Protein AF-A0A2E0SGY7-F1 (afdb_monomer_lite)

Radius of gyration: 23.96 Å; chains: 1; bounding box: 49×54×51 Å

Structure (mmCIF, N/CA/C/O backbone):
data_AF-A0A2E0SGY7-F1
#
_entry.id   AF-A0A2E0SGY7-F1
#
loop_
_atom_site.group_PDB
_atom_site.id
_atom_site.type_symbol
_atom_site.label_atom_id
_atom_site.label_alt_id
_atom_site.label_comp_id
_atom_site.label_asym_id
_atom_site.label_entity_id
_atom_site.label_seq_id
_atom_site.pdbx_PDB_ins_code
_atom_site.Cartn_x
_atom_site.Cartn_y
_atom_site.Cartn_z
_atom_site.occupancy
_atom_site.B_iso_or_equiv
_atom_site.auth_seq_id
_atom_site.auth_comp_id
_atom_site.auth_asym_id
_atom_site.auth_atom_id
_atom_site.pdbx_PDB_model_num
ATOM 1 N N . MET A 1 1 ? 1.397 -23.148 -2.377 1.00 72.06 1 MET A N 1
ATOM 2 C CA . MET A 1 1 ? 1.883 -22.014 -1.555 1.00 72.06 1 MET A CA 1
ATOM 3 C C . MET A 1 1 ? 2.774 -21.044 -2.337 1.00 72.06 1 MET A C 1
ATOM 5 O O . MET A 1 1 ? 2.305 -19.951 -2.605 1.00 72.06 1 MET A O 1
ATOM 9 N N . LYS A 1 2 ? 3.976 -21.420 -2.810 1.00 81.25 2 LYS A N 1
ATOM 10 C CA . LYS A 1 2 ? 4.880 -20.502 -3.558 1.00 81.25 2 LYS A CA 1
ATOM 11 C C . LYS A 1 2 ? 4.243 -19.790 -4.767 1.00 81.25 2 LYS A C 1
ATOM 13 O O . LYS A 1 2 ? 4.419 -18.592 -4.929 1.00 81.25 2 LYS A O 1
ATOM 18 N N . ARG A 1 3 ? 3.455 -20.507 -5.580 1.00 90.56 3 ARG A N 1
ATOM 19 C CA . ARG A 1 3 ? 2.746 -19.927 -6.741 1.00 90.56 3 ARG A CA 1
ATOM 20 C C . ARG A 1 3 ? 1.685 -18.894 -6.346 1.00 90.56 3 ARG A C 1
ATOM 22 O O . ARG A 1 3 ? 1.513 -17.912 -7.046 1.00 90.56 3 ARG A O 1
ATOM 29 N N . PHE A 1 4 ? 1.014 -19.104 -5.215 1.00 92.56 4 PHE A N 1
ATOM 30 C CA . PHE A 1 4 ? -0.018 -18.194 -4.717 1.00 92.56 4 PHE A CA 1
ATOM 31 C C . PHE A 1 4 ? 0.595 -16.876 -4.236 1.00 92.56 4 PHE A C 1
ATOM 33 O O . PHE A 1 4 ? 0.097 -15.813 -4.572 1.00 92.56 4 PHE A O 1
ATOM 40 N N . ILE A 1 5 ? 1.731 -16.951 -3.534 1.00 94.00 5 ILE A N 1
ATOM 41 C CA . ILE A 1 5 ? 2.492 -15.773 -3.096 1.00 94.00 5 ILE A CA 1
ATOM 42 C C . ILE A 1 5 ? 2.939 -14.935 -4.298 1.00 94.00 5 ILE A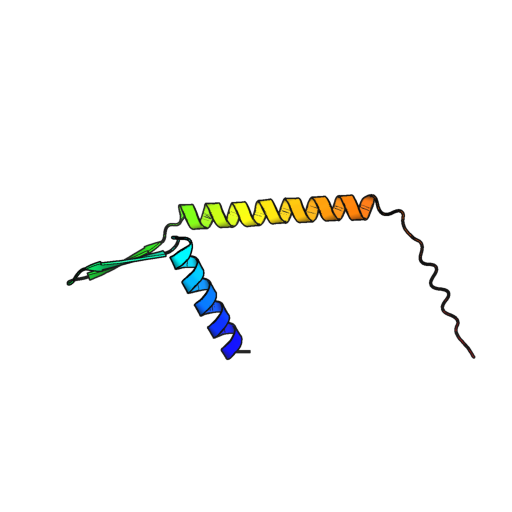 C 1
ATOM 44 O O . ILE A 1 5 ? 2.765 -13.725 -4.283 1.00 94.00 5 ILE A O 1
ATOM 48 N N . LEU A 1 6 ? 3.454 -15.568 -5.359 1.00 92.88 6 LEU A N 1
ATOM 49 C CA . LEU A 1 6 ? 3.854 -14.851 -6.576 1.00 92.88 6 LEU A CA 1
ATOM 50 C C . LEU A 1 6 ? 2.679 -14.120 -7.231 1.00 92.88 6 LEU A C 1
ATOM 52 O O . LEU A 1 6 ? 2.819 -12.963 -7.608 1.00 92.88 6 LEU A O 1
ATOM 56 N N . ILE A 1 7 ? 1.519 -14.773 -7.323 1.00 94.12 7 ILE A N 1
ATOM 57 C CA . ILE A 1 7 ? 0.304 -14.151 -7.864 1.00 94.12 7 ILE A CA 1
ATOM 58 C C . ILE A 1 7 ? -0.100 -12.941 -7.011 1.00 94.12 7 ILE A C 1
ATOM 60 O O . ILE A 1 7 ? -0.375 -11.876 -7.553 1.00 94.12 7 ILE A O 1
ATOM 64 N N . LEU A 1 8 ? -0.069 -13.078 -5.685 1.00 94.75 8 LEU A N 1
ATOM 65 C CA . LEU A 1 8 ? -0.416 -12.005 -4.752 1.00 94.75 8 LEU A CA 1
ATOM 66 C C . LEU A 1 8 ? 0.532 -10.800 -4.882 1.00 94.75 8 LEU A C 1
ATOM 68 O O . LEU A 1 8 ? 0.077 -9.661 -4.916 1.00 94.75 8 LEU A O 1
ATOM 72 N N . VAL A 1 9 ? 1.837 -11.048 -5.026 1.00 93.69 9 VAL A N 1
ATOM 73 C CA . VAL A 1 9 ? 2.845 -9.995 -5.234 1.00 93.69 9 VAL A CA 1
ATOM 74 C C . VAL A 1 9 ? 2.619 -9.259 -6.555 1.00 93.69 9 VAL A C 1
ATOM 76 O O . VAL A 1 9 ? 2.677 -8.033 -6.575 1.00 93.69 9 VAL A O 1
ATOM 79 N N . VAL A 1 10 ? 2.322 -9.977 -7.644 1.00 93.19 10 VAL A N 1
ATOM 80 C CA . VAL A 1 10 ? 2.029 -9.351 -8.946 1.00 93.19 10 VAL A CA 1
ATOM 81 C C . VAL A 1 10 ? 0.773 -8.487 -8.862 1.00 93.19 10 VAL A C 1
ATOM 83 O O . VAL A 1 10 ? 0.783 -7.357 -9.339 1.00 93.19 10 VAL A O 1
ATOM 86 N N . ILE A 1 11 ? -0.285 -8.978 -8.212 1.00 93.25 11 ILE A N 1
ATOM 87 C CA . ILE A 1 11 ? -1.523 -8.211 -8.020 1.00 93.25 11 ILE A CA 1
ATOM 88 C C . ILE A 1 11 ? -1.248 -6.935 -7.216 1.00 93.25 11 ILE A C 1
ATOM 90 O O . ILE A 1 11 ? -1.666 -5.858 -7.631 1.00 93.25 11 ILE A O 1
ATOM 94 N N . LEU A 1 12 ? -0.501 -7.029 -6.110 1.00 88.62 12 LEU A N 1
ATOM 95 C CA . LEU A 1 12 ? -0.137 -5.858 -5.305 1.00 88.62 12 LEU A CA 1
ATOM 96 C C . LEU A 1 12 ? 0.695 -4.844 -6.096 1.00 88.62 12 LEU A C 1
ATOM 98 O O . LEU A 1 12 ? 0.445 -3.646 -5.986 1.00 88.62 12 LEU A O 1
ATOM 102 N N . ALA A 1 13 ? 1.642 -5.306 -6.914 1.00 86.00 13 ALA A N 1
ATOM 103 C CA . ALA A 1 13 ? 2.445 -4.429 -7.761 1.00 86.00 13 ALA A CA 1
ATOM 104 C C . ALA A 1 13 ? 1.585 -3.695 -8.803 1.00 86.00 13 ALA A C 1
ATOM 106 O O . ALA A 1 13 ? 1.745 -2.491 -8.989 1.00 86.00 13 ALA A O 1
ATOM 107 N N . VAL A 1 14 ? 0.636 -4.391 -9.439 1.00 86.62 14 VAL A N 1
ATOM 108 C CA . VAL A 1 14 ? -0.301 -3.775 -10.393 1.00 86.62 14 VAL A CA 1
ATOM 109 C C . VAL A 1 14 ? -1.192 -2.753 -9.691 1.00 86.62 14 VAL A C 1
ATOM 111 O O . VAL A 1 14 ? -1.344 -1.642 -10.194 1.00 86.62 14 VAL A O 1
ATOM 114 N N . CYS A 1 15 ? -1.730 -3.077 -8.513 1.00 85.44 15 CYS A N 1
ATOM 115 C CA . CYS A 1 15 ? -2.513 -2.127 -7.725 1.00 85.44 15 CYS A CA 1
ATOM 116 C C . CYS A 1 15 ? -1.692 -0.881 -7.371 1.00 85.44 15 CYS A C 1
ATOM 118 O O . CYS A 1 15 ? -2.163 0.227 -7.589 1.00 85.44 15 CYS A O 1
ATOM 120 N N . ALA A 1 16 ? -0.450 -1.035 -6.909 1.00 81.00 16 ALA A N 1
ATOM 121 C CA . ALA A 1 16 ? 0.406 0.103 -6.577 1.00 81.00 16 ALA A CA 1
ATOM 122 C C . ALA A 1 16 ? 0.644 1.043 -7.777 1.00 81.00 16 ALA A C 1
ATOM 124 O O . ALA A 1 16 ? 0.701 2.259 -7.606 1.00 81.00 16 ALA A O 1
ATOM 125 N N . VAL A 1 17 ? 0.734 0.507 -8.998 1.00 79.19 17 VAL A N 1
ATOM 126 C CA . VAL A 1 17 ? 0.840 1.325 -10.218 1.00 79.19 17 VAL A CA 1
ATOM 127 C C . VAL A 1 17 ? -0.496 1.998 -10.558 1.00 79.19 17 VAL A C 1
ATOM 129 O O . VAL A 1 17 ? -0.527 3.196 -10.820 1.00 79.19 17 VAL A O 1
ATOM 132 N N . VAL A 1 18 ? -1.615 1.266 -10.510 1.00 77.94 18 VAL A N 1
ATOM 133 C CA . VAL A 1 18 ? -2.953 1.791 -10.863 1.00 77.94 18 VAL A CA 1
ATOM 134 C C . VAL A 1 18 ? -3.429 2.877 -9.895 1.00 77.94 18 VAL A C 1
ATOM 136 O O . VAL A 1 18 ? -3.998 3.876 -10.328 1.00 77.94 18 VAL A O 1
ATOM 139 N N . PHE A 1 19 ? -3.168 2.713 -8.598 1.00 77.88 19 PHE A N 1
ATOM 140 C CA . PHE A 1 19 ? -3.463 3.719 -7.571 1.00 77.88 19 PHE A CA 1
ATOM 141 C C . PHE A 1 19 ? -2.457 4.886 -7.575 1.00 77.88 19 PHE A C 1
ATOM 143 O O . PHE A 1 19 ? -2.585 5.835 -6.802 1.00 77.88 19 PHE A O 1
ATOM 150 N N . GLY A 1 20 ? -1.464 4.856 -8.470 1.00 75.38 20 GLY A N 1
ATOM 151 C CA . GLY A 1 20 ? -0.492 5.930 -8.634 1.00 75.38 20 GLY A CA 1
ATOM 152 C C . GLY A 1 20 ? 0.445 6.084 -7.439 1.00 75.38 20 GLY A C 1
ATOM 153 O O . GLY A 1 20 ? 0.865 7.203 -7.158 1.00 75.38 20 GLY A O 1
ATOM 154 N N . TRP A 1 21 ? 0.742 4.994 -6.721 1.00 79.75 21 TRP A N 1
ATOM 155 C CA . TRP A 1 21 ? 1.825 4.950 -5.731 1.00 79.75 21 TRP A CA 1
ATOM 156 C C . TRP A 1 21 ? 3.183 4.798 -6.404 1.00 79.75 21 TRP A C 1
ATOM 158 O O . TRP A 1 21 ? 4.185 5.284 -5.891 1.00 79.75 21 TRP A O 1
ATOM 168 N N . ILE A 1 22 ? 3.228 4.097 -7.536 1.00 78.94 22 ILE A N 1
ATOM 169 C CA . ILE A 1 22 ? 4.447 3.855 -8.299 1.00 78.94 22 ILE A CA 1
ATOM 170 C C . ILE A 1 22 ? 4.244 4.402 -9.707 1.00 78.94 22 ILE A C 1
ATOM 172 O O . ILE A 1 22 ? 3.360 3.935 -10.425 1.00 78.94 22 ILE A O 1
ATOM 176 N N . SER A 1 23 ? 5.095 5.346 -10.108 1.00 72.94 23 SER A N 1
ATOM 177 C CA . SER A 1 23 ? 5.199 5.797 -11.494 1.00 72.94 23 SER A CA 1
ATOM 178 C C . SER A 1 23 ? 6.558 5.398 -12.058 1.00 72.94 23 SER A C 1
ATOM 180 O O . SER A 1 23 ? 7.596 5.608 -11.422 1.00 72.94 23 SER A O 1
ATOM 182 N N . PHE A 1 24 ? 6.539 4.802 -13.245 1.00 73.00 24 PHE A N 1
ATOM 183 C CA . PHE A 1 24 ? 7.737 4.470 -14.003 1.00 73.00 24 PHE A CA 1
ATOM 184 C C . PHE A 1 24 ? 7.829 5.435 -15.172 1.00 73.00 24 PHE A C 1
ATOM 186 O O . PHE A 1 24 ? 6.936 5.453 -16.017 1.00 73.00 24 PHE A O 1
ATOM 193 N N . ASP A 1 25 ? 8.903 6.212 -15.200 1.00 72.06 25 ASP A N 1
ATOM 194 C CA . ASP A 1 25 ? 9.219 7.094 -16.313 1.00 72.06 25 ASP A CA 1
ATOM 195 C C . ASP A 1 25 ? 10.488 6.558 -16.977 1.00 72.06 25 ASP A C 1
ATOM 197 O O . ASP A 1 25 ? 11.494 6.299 -16.309 1.00 72.06 25 ASP A O 1
ATOM 201 N N . ALA A 1 26 ? 10.400 6.266 -18.268 1.00 63.38 26 ALA A N 1
ATOM 202 C CA . ALA A 1 26 ? 11.492 5.692 -19.035 1.00 63.38 26 ALA A CA 1
ATOM 203 C C . ALA A 1 26 ? 11.763 6.607 -20.226 1.00 63.38 26 ALA A C 1
ATOM 205 O O . ALA A 1 26 ? 11.019 6.590 -21.206 1.00 63.38 26 ALA A O 1
ATOM 206 N N . ASP A 1 27 ? 12.836 7.383 -20.115 1.00 64.38 27 ASP A N 1
ATOM 207 C CA . ASP A 1 27 ? 13.413 8.156 -21.211 1.00 64.38 27 ASP A CA 1
ATOM 208 C C . ASP A 1 27 ? 14.445 7.298 -21.960 1.00 64.38 27 ASP A C 1
ATOM 210 O O . ASP A 1 27 ? 14.990 6.340 -21.399 1.00 64.38 27 ASP A O 1
ATOM 214 N N . GLU A 1 28 ? 14.743 7.645 -23.219 1.00 66.19 28 GLU A N 1
ATOM 215 C CA . GLU A 1 28 ? 15.638 6.872 -24.108 1.00 66.19 28 GLU A CA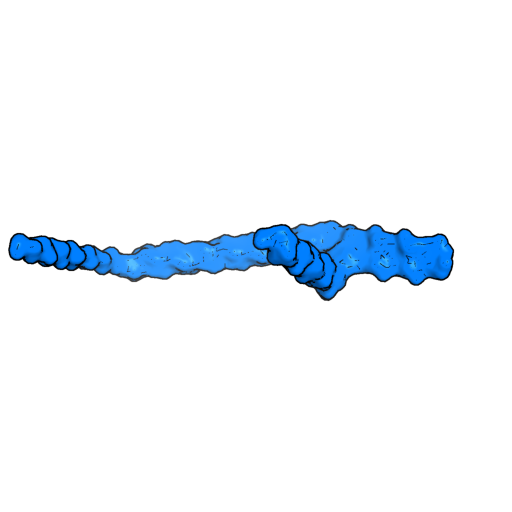 1
ATOM 216 C C . GLU A 1 28 ? 17.024 6.571 -23.496 1.00 66.19 28 GLU A C 1
ATOM 218 O O . GLU A 1 28 ? 17.636 5.563 -23.849 1.00 66.19 28 GLU A O 1
ATOM 223 N N . ASP A 1 29 ? 17.483 7.381 -22.535 1.00 71.62 29 ASP A N 1
ATOM 224 C CA . ASP A 1 29 ? 18.779 7.241 -21.857 1.00 71.62 29 ASP A CA 1
ATOM 225 C C . ASP A 1 29 ? 18.693 6.844 -20.366 1.00 71.62 29 ASP A C 1
ATOM 227 O O . ASP A 1 29 ? 19.724 6.552 -19.749 1.00 71.62 29 ASP A O 1
ATOM 231 N N . SER A 1 30 ? 17.504 6.807 -19.742 1.00 59.34 30 SER A N 1
ATOM 232 C CA . SER A 1 30 ? 17.396 6.471 -18.311 1.00 59.34 30 SER A CA 1
ATOM 233 C C . SER A 1 30 ? 16.013 5.985 -17.869 1.00 59.34 30 SER A C 1
ATOM 235 O O . SER A 1 30 ? 14.991 6.551 -18.242 1.00 59.34 30 SER A O 1
ATOM 237 N N . ALA A 1 31 ? 15.992 4.972 -16.997 1.00 67.19 31 ALA A N 1
ATOM 238 C CA . ALA A 1 31 ? 14.788 4.532 -16.294 1.00 67.19 31 ALA A CA 1
ATOM 239 C C . ALA A 1 31 ? 14.746 5.142 -14.883 1.00 67.19 31 ALA A C 1
ATOM 241 O O . ALA A 1 31 ? 15.657 4.916 -14.081 1.00 67.19 31 ALA A O 1
ATOM 242 N N . SER A 1 32 ? 13.679 5.880 -14.573 1.00 70.88 32 SER A N 1
ATOM 243 C CA . SER A 1 32 ? 13.412 6.469 -13.261 1.00 70.88 32 SER A CA 1
ATOM 244 C C . SER A 1 32 ? 12.168 5.835 -12.636 1.00 70.88 32 SER A C 1
ATOM 246 O O . SER A 1 32 ? 11.124 5.688 -13.273 1.00 70.88 32 SER A O 1
ATOM 248 N N . MET A 1 33 ? 12.275 5.442 -11.367 1.00 71.25 33 MET A N 1
ATOM 249 C CA . MET A 1 33 ? 11.159 4.915 -10.584 1.00 71.25 33 MET A CA 1
ATOM 250 C C . MET A 1 33 ? 10.852 5.906 -9.467 1.00 71.25 33 MET A C 1
ATOM 252 O O . MET A 1 33 ? 11.682 6.123 -8.582 1.00 71.25 33 MET A O 1
ATOM 256 N N . THR A 1 34 ? 9.660 6.496 -9.503 1.00 75.06 34 THR A N 1
ATOM 257 C CA . THR A 1 34 ? 9.195 7.432 -8.474 1.00 75.06 34 THR A CA 1
ATOM 258 C C . THR A 1 34 ? 8.129 6.751 -7.625 1.00 75.06 34 THR A C 1
ATOM 260 O O . THR A 1 34 ? 7.124 6.266 -8.148 1.00 75.06 34 THR A O 1
ATOM 263 N N . LEU A 1 35 ? 8.366 6.701 -6.311 1.00 78.12 35 LEU A N 1
ATOM 264 C CA . LEU A 1 35 ? 7.420 6.192 -5.319 1.00 78.12 35 LEU A CA 1
ATOM 265 C C . LEU A 1 35 ? 6.772 7.370 -4.584 1.00 78.12 35 LEU A C 1
ATOM 267 O O . LEU A 1 35 ? 7.444 8.089 -3.839 1.00 78.12 35 LEU A O 1
ATOM 271 N N . ASP A 1 36 ? 5.467 7.539 -4.759 1.00 78.81 36 ASP A N 1
ATOM 272 C CA . ASP A 1 36 ? 4.694 8.605 -4.128 1.00 78.81 36 ASP A CA 1
ATOM 273 C C . ASP A 1 36 ? 4.296 8.204 -2.698 1.00 78.81 36 ASP A C 1
ATOM 275 O O . ASP A 1 36 ? 3.296 7.528 -2.441 1.00 78.81 36 ASP A O 1
ATOM 279 N N . THR A 1 37 ? 5.157 8.560 -1.742 1.00 78.50 37 THR A N 1
ATOM 280 C CA . THR A 1 37 ? 5.024 8.133 -0.338 1.00 78.50 37 THR A CA 1
ATOM 281 C C . THR A 1 37 ? 3.837 8.801 0.367 1.00 78.50 37 THR A C 1
ATOM 283 O O . THR A 1 37 ? 3.284 8.232 1.312 1.00 78.50 37 THR A O 1
ATOM 286 N N . GLU A 1 38 ? 3.417 9.987 -0.081 1.00 79.62 38 GLU A N 1
ATOM 287 C CA . GLU A 1 38 ? 2.258 10.687 0.484 1.00 79.62 38 GLU A CA 1
ATOM 288 C C . GLU A 1 38 ? 0.961 9.946 0.164 1.00 79.62 38 GLU A C 1
ATOM 290 O O . GLU A 1 38 ? 0.194 9.656 1.087 1.00 79.62 38 GLU A O 1
ATOM 295 N N . ARG A 1 39 ? 0.778 9.520 -1.092 1.00 77.44 39 ARG A N 1
ATOM 296 C CA . ARG A 1 39 ? -0.372 8.691 -1.489 1.00 77.44 39 ARG A CA 1
ATOM 297 C C . ARG A 1 39 ? -0.438 7.357 -0.755 1.00 77.44 39 ARG A C 1
ATOM 299 O O . ARG A 1 39 ? -1.493 6.999 -0.239 1.00 77.44 39 ARG A O 1
ATOM 306 N N . VAL A 1 40 ? 0.689 6.646 -0.643 1.00 82.62 40 VAL A N 1
ATOM 307 C CA . VAL A 1 40 ? 0.749 5.365 0.094 1.00 82.62 40 VAL A CA 1
ATOM 308 C C . VAL A 1 40 ? 0.258 5.547 1.532 1.00 82.62 40 VAL A C 1
ATOM 310 O O . VAL A 1 40 ? -0.476 4.713 2.071 1.00 82.62 40 VAL A O 1
ATOM 313 N N . LYS A 1 41 ? 0.664 6.648 2.168 1.00 82.38 41 LYS A N 1
ATOM 314 C CA . LYS A 1 41 ? 0.293 6.961 3.547 1.00 82.38 41 LYS A CA 1
ATOM 315 C C . LYS A 1 41 ? -1.182 7.336 3.673 1.00 82.38 41 LYS A C 1
ATOM 317 O O . LYS A 1 41 ? -1.819 6.907 4.635 1.00 82.38 41 LYS A O 1
ATOM 322 N N . GLU A 1 42 ? -1.710 8.123 2.740 1.00 85.50 42 GLU A N 1
ATOM 323 C CA . GLU A 1 42 ? -3.117 8.529 2.720 1.00 85.50 42 GLU A CA 1
ATOM 324 C C . GLU A 1 42 ? -4.046 7.322 2.564 1.00 85.50 42 GLU A C 1
ATOM 326 O O . GLU A 1 42 ? -4.922 7.111 3.406 1.00 85.50 42 GLU A O 1
ATOM 331 N N . ASP A 1 43 ? -3.782 6.466 1.580 1.00 79.31 43 ASP A N 1
ATOM 332 C CA . ASP A 1 43 ? -4.598 5.280 1.313 1.00 79.31 43 ASP A CA 1
ATOM 333 C C . ASP A 1 43 ? -4.514 4.257 2.454 1.00 79.31 43 ASP A C 1
ATOM 335 O O . ASP A 1 43 ? -5.524 3.674 2.859 1.00 79.31 43 ASP A O 1
ATOM 339 N N . THR A 1 44 ? -3.325 4.078 3.045 1.00 81.88 44 THR A N 1
ATOM 340 C CA . THR A 1 44 ? -3.164 3.227 4.237 1.00 81.88 44 THR A CA 1
ATOM 341 C C . THR A 1 44 ? -3.983 3.770 5.404 1.00 81.88 44 THR A C 1
ATOM 343 O O . THR A 1 44 ? -4.647 3.006 6.108 1.00 81.88 44 THR A O 1
ATOM 346 N N . LYS A 1 45 ? -3.970 5.090 5.613 1.00 83.88 45 LYS A N 1
ATOM 347 C CA . LYS A 1 45 ? -4.736 5.724 6.687 1.00 83.88 45 LYS A CA 1
ATOM 348 C C . LYS A 1 45 ? -6.239 5.575 6.452 1.00 83.88 45 LYS A C 1
ATOM 350 O O . LYS A 1 45 ? -6.942 5.170 7.372 1.00 83.88 45 LYS A O 1
ATOM 355 N N . ALA A 1 46 ? -6.713 5.807 5.230 1.00 85.69 46 ALA A N 1
ATOM 356 C CA . ALA A 1 46 ? -8.119 5.648 4.865 1.00 85.69 46 ALA A CA 1
ATOM 357 C C . ALA A 1 46 ? -8.615 4.205 5.061 1.00 85.69 46 ALA A C 1
ATOM 359 O O . ALA A 1 46 ? -9.709 3.988 5.593 1.00 85.69 46 ALA A O 1
ATOM 360 N N . ALA A 1 47 ? -7.800 3.212 4.694 1.00 84.06 47 ALA A N 1
ATOM 361 C CA . ALA A 1 47 ? -8.121 1.803 4.907 1.00 84.06 47 ALA A CA 1
ATOM 362 C C . ALA A 1 47 ? -8.202 1.450 6.402 1.00 84.06 47 ALA A C 1
ATOM 364 O O . ALA A 1 47 ? -9.136 0.765 6.831 1.00 84.06 47 ALA A O 1
ATOM 365 N N . VAL A 1 48 ? -7.262 1.949 7.212 1.00 87.44 48 VAL A N 1
ATOM 366 C CA . VAL A 1 48 ? -7.253 1.738 8.668 1.00 87.44 48 VAL A CA 1
ATOM 367 C C . VAL A 1 48 ? -8.438 2.436 9.339 1.00 87.44 48 VAL A C 1
ATOM 369 O O . VAL A 1 48 ? -9.090 1.831 10.188 1.00 87.44 48 VAL A O 1
ATOM 372 N N . ASP A 1 49 ? -8.765 3.668 8.949 1.00 85.62 49 ASP A N 1
ATOM 373 C CA . ASP A 1 49 ? -9.925 4.402 9.471 1.00 85.62 49 ASP A CA 1
ATOM 374 C C . ASP A 1 49 ? -11.245 3.698 9.117 1.00 85.62 49 ASP A C 1
ATOM 376 O O . ASP A 1 49 ? -12.100 3.508 9.983 1.00 85.62 49 ASP A O 1
ATOM 380 N N . THR A 1 50 ? -11.392 3.228 7.875 1.00 85.25 50 THR A N 1
ATOM 381 C CA . THR A 1 50 ? -12.574 2.461 7.438 1.00 85.25 50 THR A CA 1
ATOM 382 C C . THR A 1 50 ? -12.709 1.157 8.220 1.00 85.25 50 THR A C 1
ATOM 384 O O . THR A 1 50 ? -13.796 0.819 8.686 1.00 85.25 50 THR A O 1
ATOM 387 N N . THR A 1 51 ? -11.595 0.454 8.432 1.00 82.69 51 THR A N 1
ATOM 388 C CA . THR A 1 51 ? -11.575 -0.784 9.221 1.00 82.69 51 THR A CA 1
ATOM 389 C C . THR A 1 51 ? -11.954 -0.515 10.677 1.00 82.69 51 THR A C 1
ATOM 391 O O . THR A 1 51 ? -12.776 -1.234 11.235 1.00 82.69 51 THR A O 1
ATOM 394 N N . ASN A 1 52 ? -11.423 0.548 11.291 1.00 80.81 52 ASN A N 1
ATOM 395 C CA . ASN A 1 52 ? -11.771 0.919 12.665 1.00 80.81 52 ASN A CA 1
ATOM 396 C C . ASN A 1 52 ? -13.249 1.297 12.824 1.00 80.81 52 ASN A C 1
ATOM 398 O O . ASN A 1 52 ? -13.823 1.026 13.878 1.00 80.81 52 ASN A O 1
ATOM 402 N N . ARG A 1 53 ? -13.871 1.917 11.813 1.00 79.06 53 ARG A N 1
ATOM 403 C CA . ARG A 1 53 ? -15.312 2.221 11.835 1.00 79.06 53 ARG A CA 1
ATOM 404 C C . ARG A 1 53 ? -16.154 0.960 11.691 1.00 79.06 53 ARG A C 1
ATOM 406 O O . ARG A 1 53 ? -17.019 0.735 12.525 1.00 79.06 53 ARG A O 1
ATOM 413 N N . ALA A 1 54 ? -15.830 0.100 10.727 1.00 79.94 54 ALA A N 1
ATOM 414 C CA . ALA A 1 54 ? -16.540 -1.163 10.523 1.00 79.94 54 ALA A CA 1
ATOM 415 C C . ALA A 1 54 ? -16.451 -2.091 11.750 1.00 79.94 54 ALA A C 1
ATOM 417 O O . ALA A 1 54 ? -17.425 -2.745 12.113 1.00 79.94 54 ALA A O 1
ATOM 418 N N . VAL A 1 55 ? -15.297 -2.125 12.427 1.00 83.00 55 VAL A N 1
ATOM 419 C CA . VAL A 1 55 ? -15.129 -2.892 13.672 1.00 83.00 55 VAL A CA 1
ATOM 420 C C . VAL A 1 55 ? -15.934 -2.281 14.821 1.00 83.00 55 VAL A C 1
ATOM 422 O O . VAL A 1 55 ? -16.523 -3.028 15.596 1.00 83.00 55 VAL A O 1
ATOM 425 N N . GLN A 1 56 ? -15.985 -0.952 14.945 1.00 78.81 56 GLN A N 1
ATOM 426 C CA . GLN A 1 56 ? -16.799 -0.297 15.976 1.00 78.81 56 GLN A CA 1
ATOM 427 C C . GLN A 1 56 ? -18.297 -0.535 15.760 1.00 78.81 56 GLN A C 1
ATOM 429 O O . GLN A 1 56 ? -18.968 -0.923 16.710 1.00 78.81 56 GLN A O 1
ATOM 434 N N . GLU A 1 57 ? -18.789 -0.401 14.525 1.00 77.38 57 GLU A N 1
ATOM 435 C CA . GLU A 1 57 ? -20.187 -0.690 14.169 1.00 77.38 57 GLU A CA 1
ATOM 436 C C . GLU A 1 57 ? -20.551 -2.148 14.486 1.00 77.38 57 GLU A C 1
ATOM 438 O O . GLU A 1 57 ? -21.555 -2.403 15.146 1.00 77.38 57 GLU A O 1
ATOM 443 N N . ALA A 1 58 ? -19.684 -3.105 14.138 1.00 76.81 58 ALA A N 1
ATOM 444 C CA . ALA A 1 58 ? -19.903 -4.513 14.466 1.00 76.81 58 ALA A CA 1
ATOM 445 C C . ALA A 1 58 ? -19.897 -4.787 15.983 1.00 76.81 58 ALA A C 1
ATOM 447 O O . ALA A 1 58 ? -20.654 -5.624 16.469 1.00 76.81 58 ALA A O 1
ATOM 448 N N . VAL A 1 59 ? -19.051 -4.101 16.759 1.00 76.38 59 VAL A N 1
ATOM 449 C CA . VAL A 1 59 ? -19.018 -4.241 18.228 1.00 76.38 59 VAL A CA 1
ATOM 450 C C . VAL A 1 59 ? -20.271 -3.650 18.878 1.00 76.38 59 VAL A C 1
ATOM 452 O O . VAL A 1 59 ? -20.735 -4.172 19.894 1.00 76.38 59 VAL A O 1
ATOM 455 N N . GLU A 1 60 ? -20.815 -2.578 18.312 1.00 67.25 60 GLU A N 1
ATOM 456 C CA . GLU A 1 60 ? -22.038 -1.933 18.789 1.00 67.25 60 GLU A CA 1
ATOM 457 C C . GLU A 1 60 ? -23.276 -2.788 18.454 1.00 67.25 60 GLU A C 1
ATOM 459 O O . GLU A 1 60 ? -24.080 -3.067 19.344 1.00 67.25 60 GLU A O 1
ATOM 464 N N . GLU A 1 61 ? -23.341 -3.361 17.248 1.00 65.00 61 GLU A N 1
ATOM 465 C CA . GLU A 1 61 ? -24.388 -4.307 16.821 1.00 65.00 61 GLU A CA 1
ATOM 466 C C . GLU A 1 61 ? -24.370 -5.623 17.632 1.00 65.00 61 GLU A C 1
ATOM 468 O O . GLU A 1 61 ? -25.411 -6.143 18.049 1.00 65.00 61 GLU A O 1
ATOM 473 N N . VAL A 1 62 ? -23.181 -6.139 17.966 1.00 63.03 62 VAL A N 1
ATOM 474 C CA . VAL A 1 62 ? -23.034 -7.308 18.856 1.00 63.03 62 VAL A CA 1
ATOM 475 C C . VAL A 1 62 ? -23.451 -6.985 20.298 1.00 63.03 62 VAL A C 1
ATOM 477 O O . VAL A 1 62 ? -23.905 -7.878 21.015 1.00 63.03 62 VAL A O 1
ATOM 480 N N . ARG A 1 63 ? -23.337 -5.727 20.745 1.00 59.84 63 ARG A N 1
ATOM 481 C CA . ARG A 1 63 ? -23.806 -5.299 22.075 1.00 59.84 63 ARG A CA 1
ATOM 482 C C . ARG A 1 63 ? -25.318 -5.087 22.146 1.00 59.84 63 ARG A C 1
ATOM 484 O O . ARG A 1 63 ? -25.876 -5.274 23.225 1.00 59.84 63 ARG A O 1
ATOM 491 N N . GLU A 1 64 ? -25.963 -4.719 21.041 1.00 59.62 64 GLU A N 1
ATOM 492 C CA . GLU A 1 64 ? -27.428 -4.602 20.952 1.00 59.62 64 GLU A CA 1
ATOM 493 C C . GLU A 1 64 ? -28.137 -5.938 20.718 1.00 59.62 64 GLU A C 1
ATOM 495 O O . GLU A 1 64 ? -29.348 -6.032 20.916 1.00 59.62 64 GLU A O 1
ATOM 500 N N . THR A 1 65 ? -27.402 -6.997 20.375 1.00 48.59 65 THR A N 1
ATOM 501 C CA . THR A 1 65 ? -27.962 -8.347 20.378 1.00 48.59 65 THR A CA 1
ATOM 502 C C . THR A 1 65 ? -28.203 -8.759 21.837 1.00 48.59 65 THR A C 1
ATOM 504 O O . THR A 1 65 ? -27.232 -8.941 22.582 1.00 48.59 65 THR A O 1
ATOM 507 N N . PRO A 1 66 ? -29.463 -8.906 22.304 1.00 48.09 66 PRO A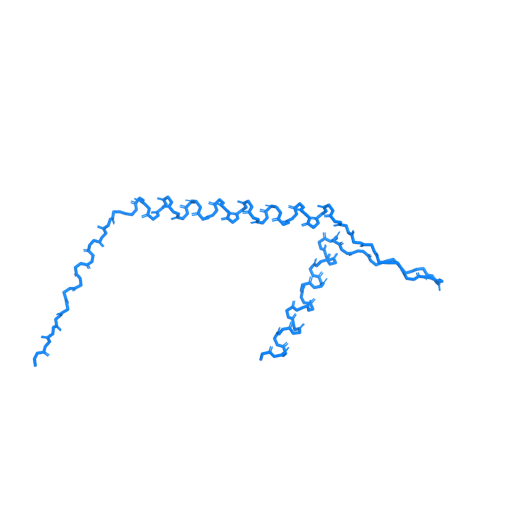 N 1
ATOM 508 C CA . PRO A 1 66 ? -29.705 -9.493 23.612 1.00 48.09 66 PRO A CA 1
ATOM 509 C C . PRO A 1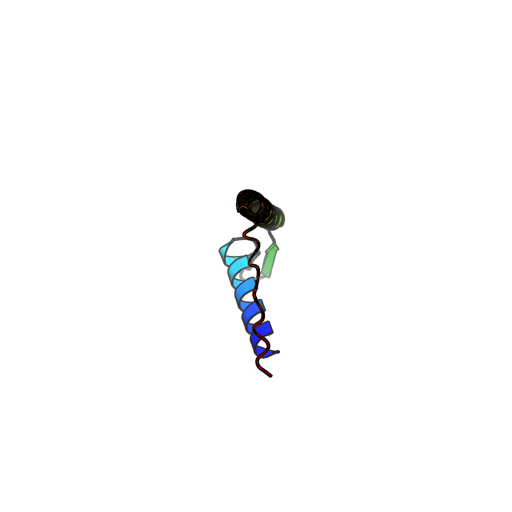 66 ? -29.034 -10.860 23.597 1.00 48.09 66 PRO A C 1
ATOM 511 O O . PRO A 1 66 ? -29.172 -11.591 22.618 1.00 48.09 66 PRO A O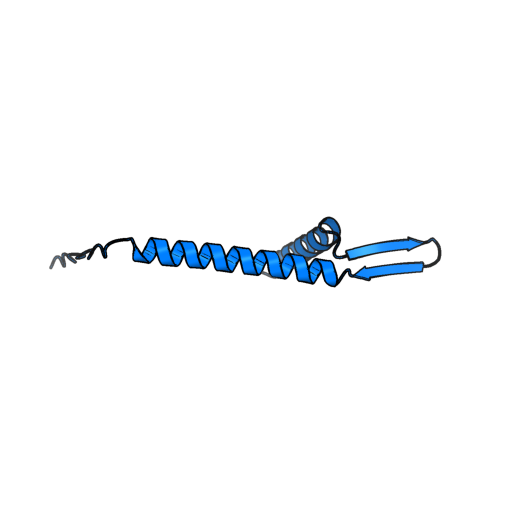 1
ATOM 514 N N . LYS A 1 67 ? -28.271 -11.178 24.647 1.00 54.31 67 LYS A N 1
ATOM 515 C CA . LYS A 1 67 ? -27.712 -12.514 24.850 1.00 54.31 67 LYS A CA 1
ATOM 516 C C . LYS A 1 67 ? -28.860 -13.502 24.683 1.00 54.31 67 LYS A C 1
ATOM 518 O O . LYS A 1 67 ? -29.687 -13.650 25.576 1.00 54.31 67 LYS A O 1
ATOM 523 N N . VAL A 1 68 ? -28.958 -14.121 23.513 1.00 54.47 68 VAL A N 1
ATOM 524 C CA . VAL A 1 68 ? -29.732 -15.334 23.366 1.00 54.47 68 VAL A CA 1
ATOM 525 C C . VAL A 1 68 ? -28.847 -16.335 24.073 1.00 54.47 68 VAL A C 1
ATOM 527 O O . VAL A 1 68 ? -27.862 -16.808 23.506 1.00 54.47 68 VAL A O 1
ATOM 530 N N . ASP A 1 69 ? -29.126 -16.536 25.360 1.00 51.50 69 ASP A N 1
ATOM 531 C CA . ASP A 1 69 ? -28.761 -17.754 26.060 1.00 51.50 69 ASP A CA 1
ATOM 532 C C . ASP A 1 69 ? -29.368 -18.885 25.224 1.00 51.50 69 ASP A C 1
ATOM 534 O O . ASP A 1 69 ? -30.524 -19.274 25.381 1.00 51.50 69 ASP A O 1
ATOM 538 N N . ALA A 1 70 ? -28.614 -19.327 24.218 1.00 50.66 70 ALA A N 1
ATOM 539 C CA . ALA A 1 70 ? -28.827 -20.604 23.587 1.00 50.66 70 ALA A CA 1
ATOM 540 C C . ALA A 1 70 ? -28.414 -21.610 24.654 1.00 50.66 70 ALA A C 1
ATOM 542 O O . ALA A 1 70 ? -27.259 -22.030 24.723 1.00 50.66 70 ALA A O 1
ATOM 543 N N . ASP A 1 71 ? -29.361 -21.907 25.538 1.00 51.06 71 ASP A N 1
ATOM 544 C CA . ASP A 1 71 ? -29.367 -23.125 26.322 1.00 51.06 71 ASP A CA 1
ATOM 545 C C . ASP A 1 71 ? -29.393 -24.263 25.293 1.00 51.06 71 ASP A C 1
ATOM 547 O O . ASP A 1 71 ? -30.425 -24.632 24.732 1.00 51.06 71 ASP A O 1
ATOM 551 N N . VAL A 1 72 ? -28.196 -24.678 24.874 1.00 54.81 72 VAL A N 1
ATOM 552 C CA . VAL A 1 72 ? -28.009 -25.867 24.057 1.00 54.81 72 VAL A CA 1
ATOM 553 C C . VAL A 1 72 ? -28.211 -27.017 25.024 1.00 54.81 72 VAL A C 1
ATOM 555 O O . VAL A 1 72 ? -27.271 -27.441 25.694 1.00 54.81 72 VAL A O 1
ATOM 558 N N . ASP A 1 73 ? -29.456 -27.471 25.118 1.00 54.16 73 ASP A N 1
ATOM 559 C CA . ASP A 1 73 ? -29.815 -28.723 25.768 1.00 54.16 73 ASP A CA 1
ATOM 560 C C . ASP A 1 73 ? -29.103 -29.842 24.989 1.00 54.16 73 ASP A C 1
ATOM 562 O O . ASP A 1 73 ? -29.491 -30.231 23.881 1.00 54.16 73 ASP A O 1
ATOM 566 N N . VAL A 1 74 ? -27.937 -30.254 25.494 1.00 59.94 74 VAL A N 1
ATOM 567 C CA . VAL A 1 74 ? -27.188 -31.383 24.949 1.00 59.94 74 VAL A CA 1
ATOM 568 C C . VAL A 1 74 ? -27.918 -32.630 25.421 1.00 59.94 74 VAL A C 1
ATOM 570 O O . VAL A 1 74 ? -27.636 -33.148 26.499 1.00 59.94 74 VAL A O 1
ATOM 573 N N . ASP A 1 75 ? -28.863 -33.101 24.611 1.00 55.78 75 ASP A N 1
ATOM 574 C CA . ASP A 1 75 ? -29.520 -34.386 24.826 1.00 55.78 75 ASP A CA 1
ATOM 575 C C . ASP A 1 75 ? -28.478 -35.501 24.619 1.00 55.78 75 ASP A C 1
ATOM 577 O O . ASP A 1 75 ? -28.147 -35.912 23.500 1.00 55.78 75 ASP A O 1
ATOM 581 N N . VAL A 1 76 ? -27.857 -35.913 25.725 1.00 61.53 76 VAL A N 1
ATOM 582 C CA . VAL A 1 76 ? -26.988 -37.086 25.793 1.00 61.53 76 VAL A CA 1
ATOM 583 C C . VAL A 1 76 ? -27.905 -38.302 25.853 1.00 61.53 76 VAL A C 1
ATOM 585 O O . VAL A 1 76 ? -28.384 -38.668 26.922 1.00 61.53 76 VAL A O 1
ATOM 588 N N . GLN A 1 77 ? -28.162 -38.920 24.701 1.00 50.97 77 GLN A N 1
ATOM 589 C CA . GLN A 1 77 ? -28.820 -40.224 24.663 1.00 50.97 77 GLN A CA 1
ATOM 590 C C . GLN A 1 77 ? -27.838 -41.320 25.108 1.00 50.97 77 GLN A C 1
ATOM 592 O O . GLN A 1 77 ? -26.774 -41.477 24.503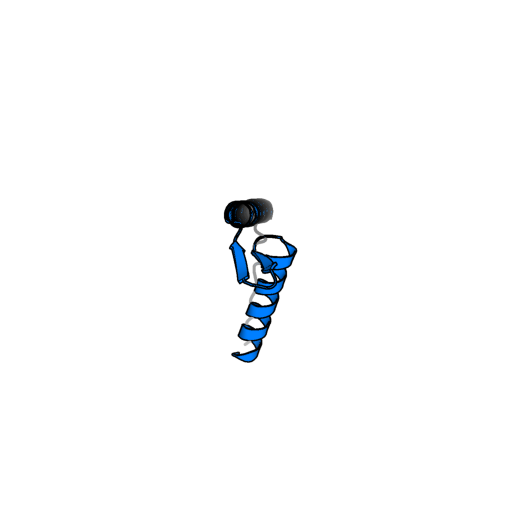 1.00 50.97 77 GLN A O 1
ATOM 597 N N . GLU A 1 78 ? -28.207 -42.022 26.189 1.00 49.56 78 GLU A N 1
ATOM 598 C CA . GLU A 1 78 ? -27.567 -43.248 26.706 1.00 49.56 78 GLU A CA 1
ATOM 599 C C . GLU A 1 78 ? -27.619 -44.425 25.719 1.00 49.56 78 GLU A C 1
ATOM 601 O O . GLU A 1 78 ? -28.645 -44.592 25.017 1.00 49.56 78 GLU A O 1
#

Secondary structure (DSSP, 8-state):
-HHHHHHHHHHHHHHHHHTTSEEEEEETTEEEEEE-HHHHHHHHHHHHHHHHHHHHHHHHHHHHS-------------

pLDDT: mean 74.46, std 13.01, range [48.09, 94.75]

Foldseek 3Di:
DVVVVVVVVVVVVVVCVVLPQWDWDDDPVDIDIDGDVVSVVVVVVVVVVVVVVVVVVVVVVVVPPDPPPPPVPPPPDD

Sequence (78 aa):
MKRFILILVVILAVCAVVFGWISFDADEDSASMTLDTERVKEDTKAAVDTTNRAVQEAVEEVRETPKVDADVDVDVQE